Protein AF-M3HDC9-F1 (afdb_monomer)

Organism: NCBI:txid1001598

Secondary structure (DSSP, 8-state):
-------S---TT-----------SS-EEEEEEEEEE---SS-SEEEEEEEEEEPPPP---EEEEETTEEEPTT---------TTS--EEEEEEEEE-SSS-EE---SSSS---STTGGGEEEEEPPPSEE-TT-EEEEEEEE-TT---TT----

Structure (mmCIF, N/CA/C/O backbone):
data_AF-M3HDC9-F1
#
_entry.id   AF-M3HDC9-F1
#
loop_
_atom_site.group_PDB
_atom_site.id
_atom_site.type_symbol
_atom_site.label_atom_id
_atom_site.label_alt_id
_atom_site.label_comp_id
_atom_site.label_asym_id
_atom_site.label_entity_id
_atom_site.label_seq_id
_atom_site.pdbx_PDB_ins_code
_atom_site.Cartn_x
_atom_site.Cartn_y
_atom_site.Cartn_z
_atom_site.occupancy
_atom_site.B_iso_or_equiv
_atom_site.auth_seq_id
_atom_site.auth_comp_id
_atom_site.auth_asym_id
_atom_site.auth_atom_id
_atom_site.pdbx_PDB_model_num
ATOM 1 N N . MET A 1 1 ? 16.608 -14.693 -20.316 1.00 41.22 1 MET A N 1
ATOM 2 C CA . MET A 1 1 ? 17.495 -14.137 -21.362 1.00 41.22 1 MET A CA 1
ATOM 3 C C . MET A 1 1 ? 16.719 -14.127 -22.667 1.00 41.22 1 MET A C 1
ATOM 5 O O . MET A 1 1 ? 16.378 -15.197 -23.147 1.00 41.22 1 MET A O 1
ATOM 9 N N . ASN A 1 2 ? 16.377 -12.951 -23.197 1.00 41.78 2 ASN A N 1
ATOM 10 C CA . ASN A 1 2 ? 15.675 -12.835 -24.479 1.00 41.78 2 ASN A CA 1
ATOM 11 C C . ASN A 1 2 ? 16.690 -13.011 -25.614 1.00 41.78 2 ASN A C 1
ATOM 13 O O . ASN A 1 2 ? 17.348 -12.051 -26.005 1.00 41.78 2 ASN A O 1
ATOM 17 N N . THR A 1 3 ? 16.867 -14.229 -26.126 1.00 45.12 3 THR A N 1
ATOM 18 C CA . THR A 1 3 ? 17.704 -14.457 -27.311 1.00 45.12 3 THR A CA 1
ATOM 19 C C . THR A 1 3 ? 16.869 -14.234 -28.567 1.00 45.12 3 THR A C 1
ATOM 21 O O . THR A 1 3 ? 16.280 -15.164 -29.112 1.00 45.12 3 THR A O 1
ATOM 24 N N . SER A 1 4 ? 16.818 -12.978 -29.014 1.00 53.81 4 SER A N 1
ATOM 25 C CA . SER A 1 4 ? 16.458 -12.647 -30.395 1.00 53.81 4 SER A CA 1
ATOM 26 C C . SER A 1 4 ? 17.370 -13.431 -31.347 1.00 53.81 4 SER A C 1
ATOM 28 O O . SER A 1 4 ? 18.587 -13.491 -31.149 1.00 53.81 4 SER A O 1
ATOM 30 N N . THR A 1 5 ? 16.791 -14.084 -32.353 1.00 52.41 5 THR A N 1
ATOM 31 C CA . THR A 1 5 ? 17.531 -14.806 -33.392 1.00 52.41 5 THR A CA 1
ATOM 32 C C . THR A 1 5 ? 18.378 -13.824 -34.197 1.00 52.41 5 THR A C 1
ATOM 34 O O . THR A 1 5 ? 17.878 -13.137 -35.084 1.00 52.41 5 THR A O 1
ATOM 37 N N . PHE A 1 6 ? 19.671 -13.755 -33.890 1.00 64.38 6 PHE A N 1
ATOM 38 C CA . PHE A 1 6 ? 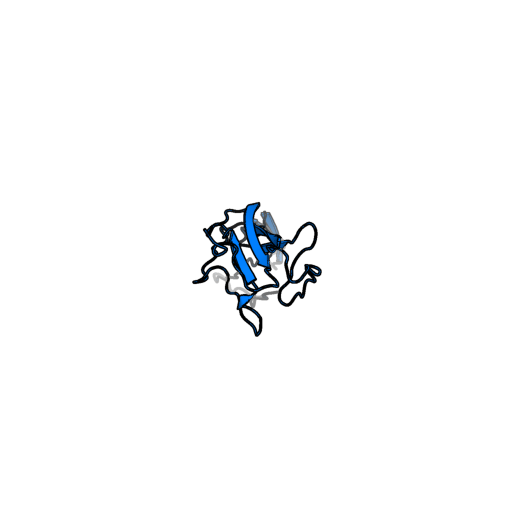20.613 -12.929 -34.634 1.00 64.38 6 PHE A CA 1
ATOM 39 C C . PHE A 1 6 ? 20.940 -13.587 -35.981 1.00 64.38 6 PHE A C 1
ATOM 41 O O . PHE A 1 6 ? 21.351 -14.752 -36.032 1.00 64.38 6 PHE A O 1
ATOM 48 N N . VAL A 1 7 ? 20.785 -12.854 -37.086 1.00 66.56 7 VAL A N 1
ATOM 49 C CA . VAL A 1 7 ? 21.196 -13.339 -38.409 1.00 66.56 7 VAL A CA 1
ATOM 50 C C . VAL A 1 7 ? 22.725 -13.370 -38.457 1.00 66.56 7 VAL A C 1
ATOM 52 O O . VAL A 1 7 ? 23.384 -12.337 -38.423 1.00 66.56 7 VAL A O 1
ATOM 55 N N . LYS A 1 8 ? 23.313 -14.568 -38.546 1.00 73.69 8 LYS A N 1
ATOM 56 C CA . LYS A 1 8 ? 24.777 -14.764 -38.515 1.00 73.69 8 LYS A CA 1
ATOM 57 C C . LYS A 1 8 ? 25.500 -14.370 -39.813 1.00 73.69 8 LYS A C 1
ATOM 59 O O . LYS A 1 8 ? 26.726 -14.352 -39.836 1.00 73.69 8 LYS A O 1
ATOM 64 N N . LYS A 1 9 ? 24.770 -14.098 -40.903 1.00 85.88 9 LYS A N 1
ATOM 65 C CA . LYS A 1 9 ? 25.339 -13.742 -42.212 1.00 85.88 9 LYS A CA 1
ATOM 66 C C . LYS A 1 9 ? 24.518 -12.652 -42.890 1.00 85.88 9 LYS A C 1
ATOM 68 O O . LYS A 1 9 ? 23.353 -12.861 -43.210 1.00 85.88 9 LYS A O 1
ATOM 73 N N . ILE A 1 10 ? 25.162 -11.527 -43.167 1.00 87.56 10 ILE A N 1
ATOM 74 C CA . ILE A 1 10 ? 24.573 -10.391 -43.874 1.00 87.56 10 ILE A CA 1
ATOM 75 C C . ILE A 1 10 ? 25.155 -10.383 -45.294 1.00 87.56 10 ILE A C 1
ATOM 77 O O . ILE A 1 10 ? 26.368 -10.499 -45.471 1.00 87.56 10 ILE A O 1
ATOM 81 N N . LYS A 1 11 ? 24.294 -10.349 -46.320 1.00 92.25 11 LYS A N 1
ATOM 82 C CA . LYS A 1 11 ? 24.728 -10.285 -47.729 1.00 92.25 11 LYS A CA 1
ATOM 83 C C . LYS A 1 11 ? 25.323 -8.901 -48.043 1.00 92.25 11 LYS A C 1
ATOM 85 O O . LYS A 1 11 ? 24.987 -7.946 -47.345 1.00 92.25 11 LYS A O 1
ATOM 90 N N . PRO A 1 12 ? 26.152 -8.765 -49.098 1.00 93.00 12 PRO A N 1
ATOM 91 C CA . PRO A 1 12 ? 26.595 -7.453 -49.561 1.00 93.00 12 PRO A CA 1
ATOM 92 C C . PRO A 1 12 ? 25.410 -6.498 -49.738 1.00 93.00 12 PRO A C 1
ATOM 94 O O . PRO A 1 12 ? 24.388 -6.885 -50.307 1.00 93.00 12 PRO A O 1
ATOM 97 N N . SER A 1 13 ? 25.549 -5.281 -49.209 1.00 91.69 13 SER A N 1
ATOM 98 C CA . SER A 1 13 ? 24.530 -4.220 -49.242 1.00 91.69 13 SER A CA 1
ATOM 99 C C . SER A 1 13 ? 23.198 -4.536 -48.538 1.00 91.69 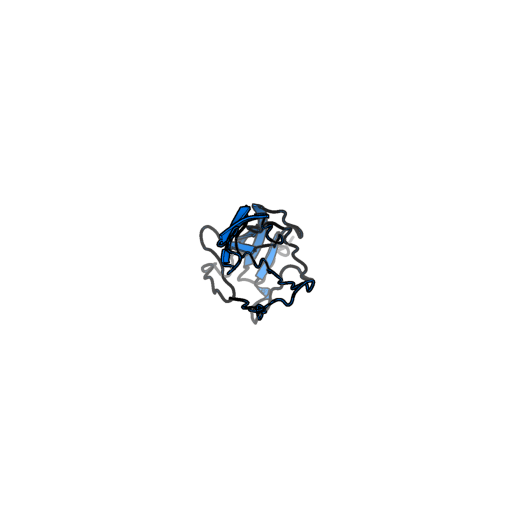13 SER A C 1
ATOM 101 O O . SER A 1 13 ? 22.225 -3.814 -48.738 1.00 91.69 13 SER A O 1
ATOM 103 N N . ALA A 1 14 ? 23.128 -5.594 -47.721 1.00 93.25 14 ALA A N 1
ATOM 104 C CA . ALA A 1 14 ? 21.960 -5.909 -46.900 1.00 93.25 14 ALA A CA 1
ATOM 105 C C . ALA A 1 14 ? 22.122 -5.409 -45.456 1.00 93.25 14 ALA A C 1
ATOM 107 O O . ALA A 1 14 ? 23.235 -5.217 -44.968 1.00 93.25 14 ALA A O 1
ATOM 108 N N . ASN A 1 15 ? 20.995 -5.279 -44.752 1.00 88.50 15 ASN A N 1
ATOM 109 C CA . ASN A 1 15 ? 20.940 -4.792 -43.375 1.00 88.50 15 ASN A CA 1
ATOM 110 C C . ASN A 1 15 ? 20.383 -5.888 -42.453 1.00 88.50 15 ASN A C 1
ATOM 112 O O . ASN A 1 15 ? 19.597 -6.730 -42.887 1.00 88.50 15 ASN A O 1
ATOM 116 N N . SER A 1 16 ? 20.755 -5.854 -41.172 1.00 88.19 16 SER A N 1
ATOM 117 C CA . SER A 1 16 ? 20.147 -6.677 -40.120 1.00 88.19 16 SER A CA 1
ATOM 118 C C . SER A 1 16 ? 19.844 -5.809 -38.906 1.00 88.19 16 SER A C 1
ATOM 120 O O . SER A 1 16 ? 20.589 -4.878 -38.603 1.00 88.19 16 SER A O 1
ATOM 122 N N . SER A 1 17 ? 18.774 -6.139 -38.190 1.00 85.44 17 SER A N 1
ATOM 123 C CA . SER A 1 17 ? 18.357 -5.444 -36.971 1.00 85.44 17 SER A CA 1
ATOM 124 C C . SER A 1 17 ? 18.243 -6.429 -35.813 1.00 85.44 17 SER A C 1
ATOM 126 O O . SER A 1 17 ? 17.978 -7.612 -36.012 1.00 85.44 17 SER A O 1
ATOM 128 N N . PHE A 1 18 ? 18.441 -5.934 -34.596 1.00 82.50 18 PHE A N 1
ATOM 129 C CA . PHE A 1 18 ? 18.196 -6.659 -33.354 1.00 82.50 18 PHE A CA 1
ATOM 130 C C . PHE A 1 18 ? 17.557 -5.701 -32.348 1.00 82.50 18 PHE A C 1
ATOM 132 O O . PHE A 1 18 ? 17.694 -4.484 -32.467 1.00 82.50 18 PHE A O 1
ATOM 139 N N . SER A 1 19 ? 16.860 -6.250 -31.360 1.00 83.12 19 SER A N 1
ATOM 140 C CA . SER A 1 19 ? 16.251 -5.486 -30.275 1.00 83.12 19 SER A CA 1
ATOM 141 C C . SER A 1 19 ? 16.819 -5.934 -28.936 1.00 83.12 19 SER A C 1
ATOM 143 O O . SER A 1 19 ? 17.161 -7.101 -28.737 1.00 83.12 19 SER A O 1
ATOM 145 N N . ILE A 1 20 ? 16.923 -4.983 -28.013 1.00 80.81 20 ILE A N 1
ATOM 146 C CA . ILE A 1 20 ? 17.305 -5.222 -26.625 1.00 80.81 20 ILE A CA 1
ATOM 147 C C . ILE A 1 20 ? 16.175 -4.671 -25.770 1.00 80.81 20 ILE A C 1
ATOM 149 O O . ILE A 1 20 ? 15.812 -3.505 -25.895 1.00 80.81 20 ILE A O 1
ATOM 153 N N . ALA A 1 21 ? 15.614 -5.521 -24.916 1.00 80.19 21 ALA A N 1
ATOM 154 C CA . ALA A 1 21 ? 14.615 -5.113 -23.943 1.00 80.19 21 ALA A CA 1
ATOM 155 C C . ALA A 1 21 ? 15.292 -4.875 -22.591 1.00 80.19 21 ALA A C 1
ATOM 157 O O . ALA A 1 21 ? 16.002 -5.749 -22.088 1.00 80.19 21 ALA A O 1
ATOM 158 N N . LEU A 1 22 ? 15.041 -3.712 -21.992 1.00 76.12 22 LEU A N 1
ATOM 159 C CA . LEU A 1 22 ? 15.336 -3.472 -20.586 1.00 76.12 22 LEU A CA 1
ATOM 160 C C . LEU A 1 22 ? 14.116 -3.887 -19.756 1.00 76.12 22 LEU A C 1
ATOM 162 O O . LEU A 1 22 ? 13.034 -3.341 -19.934 1.00 76.12 22 LEU A O 1
ATOM 166 N N . ALA A 1 23 ? 14.308 -4.829 -18.833 1.00 80.56 23 ALA A N 1
ATOM 167 C CA . ALA A 1 23 ? 13.319 -5.212 -17.822 1.00 80.56 23 ALA A CA 1
ATOM 168 C C . ALA A 1 23 ? 13.945 -5.082 -16.420 1.00 80.56 23 ALA A C 1
ATOM 170 O O . ALA A 1 23 ? 14.236 -6.089 -15.771 1.00 80.56 23 ALA A O 1
ATOM 171 N N . PRO A 1 24 ? 14.284 -3.856 -15.985 1.00 78.94 24 PRO A N 1
ATOM 172 C CA . PRO A 1 24 ? 14.971 -3.655 -14.721 1.00 78.94 24 PRO A CA 1
ATOM 173 C C . PRO A 1 24 ? 14.027 -3.905 -13.537 1.00 78.94 24 PRO A C 1
ATOM 175 O O . PRO A 1 24 ? 12.906 -3.413 -13.515 1.00 78.94 24 PRO A O 1
ATOM 178 N N . THR A 1 25 ? 14.507 -4.627 -12.524 1.00 82.25 25 THR A N 1
ATOM 179 C CA . THR A 1 25 ? 13.795 -4.859 -11.248 1.00 82.25 25 THR A CA 1
ATOM 180 C C . THR A 1 25 ? 14.267 -3.940 -10.122 1.00 82.25 25 THR A C 1
ATOM 182 O O . THR A 1 25 ? 13.732 -3.967 -9.020 1.00 82.25 25 THR A O 1
ATOM 185 N N . THR A 1 26 ? 15.292 -3.128 -10.381 1.00 84.75 26 THR A N 1
ATOM 186 C CA . THR A 1 26 ? 15.892 -2.202 -9.418 1.00 84.75 26 THR A CA 1
ATOM 187 C C . THR A 1 26 ? 16.072 -0.835 -10.058 1.00 84.75 26 THR A C 1
ATOM 189 O O . THR A 1 26 ? 16.392 -0.740 -11.246 1.00 84.75 26 THR A O 1
ATOM 192 N N . TYR A 1 27 ? 15.919 0.220 -9.258 1.00 87.56 27 TYR A N 1
ATOM 193 C CA . TYR A 1 27 ? 16.185 1.597 -9.671 1.00 87.56 27 TYR A CA 1
ATOM 194 C C . TYR A 1 27 ? 17.647 1.793 -10.125 1.00 87.56 27 TYR A C 1
ATOM 196 O O . TYR A 1 27 ? 18.542 1.012 -9.776 1.00 87.56 27 TYR A O 1
ATOM 204 N N . GLY A 1 28 ? 17.894 2.847 -10.902 1.00 88.38 28 GLY A N 1
ATOM 205 C CA . GLY A 1 28 ? 19.231 3.385 -11.159 1.00 88.38 28 GLY A CA 1
ATOM 206 C C . GLY A 1 28 ? 19.773 3.120 -12.561 1.00 88.38 28 GLY A C 1
ATOM 207 O O . GLY A 1 28 ? 19.118 2.498 -13.399 1.00 88.38 28 GLY A O 1
ATOM 208 N N . ASN A 1 29 ? 20.987 3.615 -12.819 1.00 91.56 29 ASN A N 1
ATOM 209 C CA . ASN A 1 29 ? 21.652 3.454 -14.112 1.00 91.56 29 ASN A CA 1
ATOM 210 C C . ASN A 1 29 ? 21.985 1.973 -14.363 1.00 91.56 29 ASN A C 1
ATOM 212 O O . ASN A 1 29 ? 22.555 1.294 -13.506 1.00 91.56 29 ASN A O 1
ATOM 216 N N . LYS A 1 30 ? 21.607 1.473 -15.537 1.00 90.94 30 LYS A N 1
ATOM 217 C CA . LYS A 1 30 ? 21.918 0.138 -16.040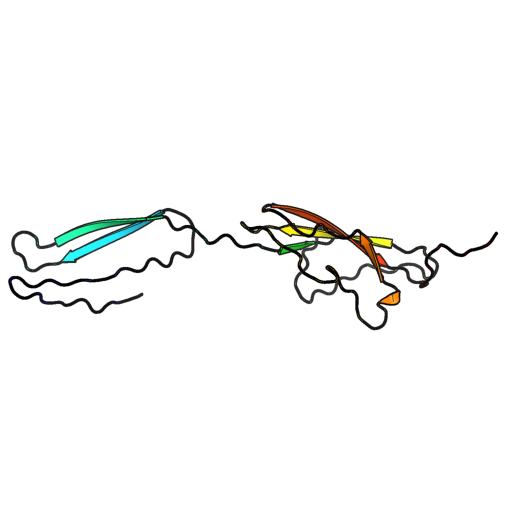 1.00 90.94 30 LYS A CA 1
ATOM 218 C C . LYS A 1 30 ? 22.815 0.311 -17.255 1.00 90.94 30 LYS A C 1
ATOM 220 O O . LYS A 1 30 ? 22.402 0.905 -18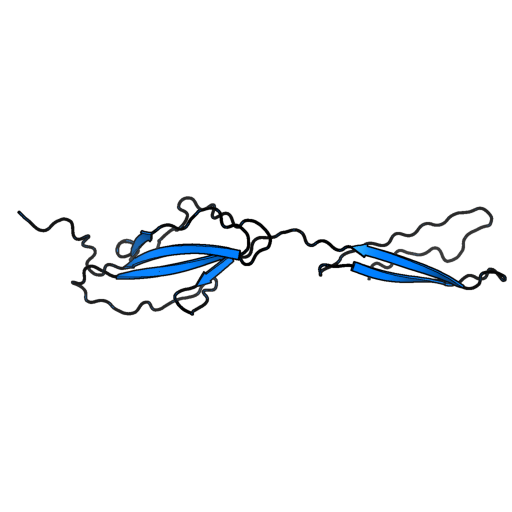.248 1.00 90.94 30 LYS A O 1
ATOM 225 N N . ALA A 1 31 ? 24.027 -0.224 -17.168 1.00 90.38 31 ALA A N 1
ATOM 226 C CA . ALA A 1 31 ? 24.994 -0.207 -18.253 1.00 90.38 31 ALA A CA 1
ATOM 227 C C . ALA A 1 31 ? 25.341 -1.635 -18.677 1.00 90.38 31 ALA A C 1
ATOM 229 O O . ALA A 1 31 ? 25.446 -2.536 -17.845 1.00 90.38 31 ALA A O 1
ATOM 230 N N . VAL A 1 32 ? 25.532 -1.836 -19.976 1.00 89.62 32 VAL A N 1
ATOM 231 C CA . VAL A 1 32 ? 26.001 -3.098 -20.551 1.00 89.62 32 VAL A CA 1
ATOM 232 C C . VAL A 1 32 ? 26.990 -2.809 -21.671 1.00 89.62 32 VAL A C 1
ATOM 234 O O . VAL A 1 32 ? 26.883 -1.794 -22.360 1.00 89.62 32 VAL A O 1
ATOM 237 N N . PHE A 1 33 ? 27.945 -3.712 -21.864 1.00 91.00 33 PHE A N 1
ATOM 238 C CA . PHE A 1 33 ? 28.820 -3.710 -23.029 1.00 91.00 33 PHE A CA 1
ATOM 239 C C . PHE A 1 33 ? 28.294 -4.695 -24.063 1.00 91.00 33 PHE A C 1
ATOM 241 O O . PHE A 1 33 ? 28.011 -5.852 -23.748 1.00 91.00 33 PHE A O 1
ATOM 248 N N . LEU A 1 34 ? 28.180 -4.236 -25.301 1.00 89.75 34 LEU A N 1
ATOM 249 C CA . LEU A 1 34 ? 27.883 -5.085 -26.441 1.00 89.75 34 LEU A CA 1
ATOM 250 C C . LEU A 1 34 ? 29.162 -5.368 -27.206 1.00 89.75 34 LEU A C 1
ATOM 252 O O . LEU A 1 34 ? 29.956 -4.464 -27.452 1.00 89.75 34 LEU A O 1
ATOM 256 N N . PHE A 1 35 ? 29.317 -6.624 -27.612 1.00 90.38 35 PHE A N 1
ATOM 257 C CA . PHE A 1 35 ? 30.417 -7.092 -28.440 1.00 90.38 35 PHE A CA 1
ATOM 258 C C . PHE A 1 35 ? 29.842 -7.792 -29.666 1.00 90.38 35 PHE A C 1
ATOM 260 O O . PHE A 1 35 ? 29.025 -8.704 -29.548 1.00 90.38 35 PHE A O 1
ATOM 267 N N . ILE A 1 36 ? 30.279 -7.362 -30.843 1.00 88.12 36 ILE A N 1
ATOM 268 C CA . ILE A 1 36 ? 29.931 -7.959 -32.126 1.00 88.12 36 ILE A CA 1
ATOM 269 C C . ILE A 1 36 ? 31.236 -8.391 -32.785 1.00 88.12 36 ILE A C 1
ATOM 271 O O . ILE A 1 36 ? 32.025 -7.559 -33.237 1.00 88.12 36 ILE A O 1
ATOM 275 N N . SER A 1 37 ? 31.469 -9.698 -32.831 1.00 91.00 37 SER A N 1
ATOM 276 C CA . SER A 1 37 ? 32.568 -10.266 -33.608 1.00 91.00 37 SER A CA 1
ATOM 277 C C . SER A 1 37 ? 32.174 -10.366 -35.079 1.00 91.00 37 SER A C 1
ATOM 279 O O . SER A 1 37 ? 31.059 -10.768 -35.415 1.00 91.00 37 SER A O 1
ATOM 281 N N . SER A 1 38 ? 33.102 -10.007 -35.957 1.00 89.62 38 SER A N 1
ATOM 282 C CA . SER A 1 38 ? 32.926 -9.948 -37.404 1.00 89.62 38 SER A CA 1
ATOM 283 C C . SER A 1 38 ? 34.105 -10.612 -38.109 1.00 89.62 38 SER A C 1
ATOM 285 O O . SER A 1 38 ? 35.228 -10.634 -37.605 1.00 89.62 38 SER A O 1
ATOM 287 N N . ASN A 1 39 ? 33.855 -11.144 -39.304 1.00 91.44 39 ASN A N 1
ATOM 288 C CA . ASN A 1 39 ? 34.904 -11.615 -40.205 1.00 91.44 39 ASN A CA 1
ATOM 289 C C . ASN A 1 39 ? 35.467 -10.497 -41.106 1.00 91.44 39 ASN A C 1
ATOM 291 O O . ASN A 1 39 ? 36.310 -10.785 -41.956 1.00 91.44 39 ASN A O 1
ATOM 295 N N . ASP A 1 40 ? 35.036 -9.243 -40.924 1.00 93.06 40 ASP A N 1
ATOM 296 C CA . ASP A 1 40 ? 35.703 -8.074 -41.505 1.00 93.06 40 ASP A CA 1
ATOM 297 C C . ASP A 1 40 ? 37.161 -8.034 -41.018 1.00 93.06 40 ASP A C 1
ATOM 299 O O . ASP A 1 40 ? 37.437 -7.898 -39.824 1.00 93.06 40 ASP A O 1
ATOM 303 N N . GLN A 1 41 ? 38.107 -8.159 -41.953 1.00 92.12 41 GLN A N 1
ATOM 304 C CA . GLN A 1 41 ? 39.538 -8.211 -41.656 1.00 92.12 41 GLN A CA 1
ATOM 305 C C . GLN A 1 41 ? 40.047 -6.952 -40.946 1.00 92.12 41 GLN A C 1
ATOM 307 O O . GLN A 1 41 ? 41.007 -7.055 -40.178 1.00 92.12 41 GLN A O 1
ATOM 312 N N . LYS A 1 42 ? 39.406 -5.798 -41.171 1.00 91.69 42 LYS A N 1
ATOM 313 C CA . LYS A 1 42 ? 39.780 -4.519 -40.563 1.00 91.69 42 LYS A CA 1
ATOM 314 C C . LYS A 1 42 ? 39.098 -4.303 -39.211 1.00 91.69 42 LYS A C 1
ATOM 316 O O . LYS A 1 42 ? 39.747 -3.829 -38.284 1.00 91.69 42 LYS A O 1
ATOM 321 N N . ASN A 1 43 ? 37.828 -4.689 -39.075 1.00 86.81 43 ASN A N 1
ATOM 322 C CA . ASN A 1 43 ? 37.028 -4.481 -37.860 1.00 86.81 43 ASN A CA 1
ATOM 323 C C . ASN A 1 43 ? 36.497 -5.807 -37.300 1.00 86.81 43 ASN A C 1
ATOM 325 O O . ASN A 1 43 ? 35.294 -6.067 -37.289 1.00 86.81 43 ASN A O 1
ATOM 329 N N . LYS A 1 44 ? 37.4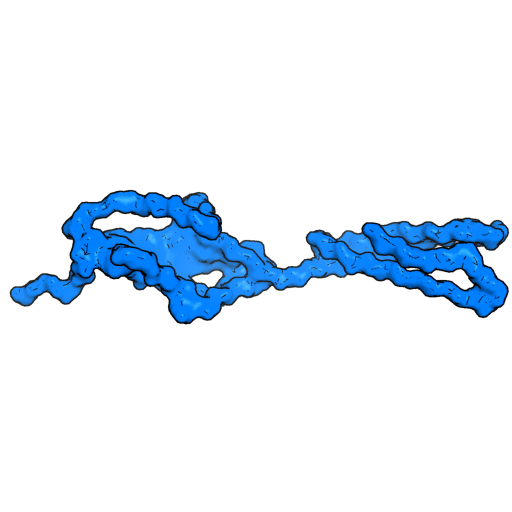06 -6.656 -36.812 1.00 89.69 44 LYS A N 1
ATOM 330 C CA . LYS A 1 44 ? 37.064 -8.004 -36.324 1.00 89.69 44 LYS A CA 1
ATOM 331 C C . LYS A 1 44 ? 36.194 -8.010 -35.068 1.00 89.69 44 LYS A C 1
ATOM 333 O O . LYS A 1 44 ? 35.464 -8.968 -34.844 1.00 89.69 44 LYS A O 1
ATOM 338 N N . ASN A 1 45 ? 36.279 -6.966 -34.244 1.00 89.06 45 ASN A N 1
ATOM 339 C CA . ASN A 1 45 ? 35.499 -6.828 -33.018 1.00 89.06 45 ASN A CA 1
ATOM 340 C C . ASN A 1 45 ? 34.980 -5.396 -32.909 1.00 89.06 45 ASN A C 1
ATOM 342 O O . ASN A 1 45 ? 35.765 -4.460 -32.770 1.00 89.06 45 ASN A O 1
ATOM 346 N N . PHE A 1 46 ? 33.664 -5.236 -32.936 1.00 89.25 46 PHE A N 1
ATOM 347 C CA . PHE A 1 46 ? 33.003 -3.973 -32.647 1.00 89.25 46 PHE A CA 1
ATOM 348 C C . PHE A 1 46 ? 32.436 -4.025 -31.232 1.00 89.25 46 PHE A C 1
ATOM 350 O O . PHE A 1 46 ? 31.756 -4.988 -30.877 1.00 89.25 46 PHE A O 1
ATOM 357 N N . ASN A 1 47 ? 32.724 -3.016 -30.415 1.00 91.00 47 ASN A N 1
ATOM 358 C CA . ASN A 1 47 ? 32.167 -2.922 -29.074 1.00 91.00 47 ASN A CA 1
ATOM 359 C C . ASN A 1 47 ? 31.708 -1.503 -28.763 1.00 91.00 47 ASN A C 1
ATOM 361 O O . ASN A 1 47 ? 32.271 -0.534 -29.267 1.00 91.00 47 ASN A O 1
ATOM 365 N N . PHE A 1 48 ? 30.667 -1.409 -27.949 1.00 92.25 48 PHE A N 1
ATOM 366 C CA . PHE A 1 48 ? 30.128 -0.148 -27.463 1.00 92.25 48 PHE A CA 1
ATOM 367 C C . PHE A 1 48 ? 29.332 -0.387 -26.182 1.00 92.25 48 PHE A C 1
ATOM 369 O O . PHE A 1 48 ? 28.882 -1.505 -25.911 1.00 92.25 48 PHE A O 1
ATOM 376 N N . SER A 1 49 ? 29.162 0.663 -25.382 1.00 93.19 49 SER A N 1
ATOM 377 C CA . SER A 1 49 ? 28.318 0.624 -24.194 1.00 93.19 49 SER A CA 1
ATOM 378 C C . SER A 1 49 ? 26.903 1.097 -24.514 1.00 93.19 49 SER A C 1
ATOM 380 O O . SER A 1 49 ? 26.687 2.027 -25.292 1.00 93.19 49 SER A O 1
ATOM 382 N N . LEU A 1 50 ? 25.927 0.455 -23.883 1.00 91.62 50 LEU A N 1
ATOM 383 C CA . LEU A 1 50 ? 24.561 0.945 -23.787 1.00 91.62 50 LEU A CA 1
ATOM 384 C C . LEU A 1 50 ? 24.272 1.286 -22.337 1.00 91.62 50 LEU A C 1
ATOM 386 O O . LEU A 1 50 ? 24.638 0.531 -21.436 1.00 91.62 50 LEU A O 1
ATOM 390 N N . GLN A 1 51 ? 23.604 2.414 -22.127 1.00 90.81 51 GLN A N 1
ATOM 391 C CA . GLN A 1 51 ? 23.207 2.886 -20.809 1.00 90.81 51 GLN A CA 1
ATOM 392 C C . GLN A 1 51 ? 21.729 3.266 -20.832 1.00 90.81 51 GLN A C 1
ATOM 394 O O . GLN A 1 51 ? 21.243 3.816 -21.819 1.00 90.81 51 GLN A O 1
ATOM 399 N N . GLY A 1 52 ? 21.025 2.986 -19.742 1.00 89.00 52 GLY A N 1
ATOM 400 C CA . GLY A 1 52 ? 19.645 3.405 -19.539 1.00 89.00 52 GLY A CA 1
ATOM 401 C C . GLY A 1 52 ? 19.340 3.544 -18.055 1.00 89.00 52 GLY A C 1
ATOM 402 O O . GLY A 1 52 ? 19.849 2.783 -17.236 1.00 89.00 52 GLY A O 1
ATOM 403 N N . THR A 1 53 ? 18.499 4.506 -17.692 1.00 89.38 53 THR A N 1
ATOM 404 C CA . THR A 1 53 ? 18.085 4.695 -16.298 1.00 89.38 53 THR A CA 1
ATOM 405 C C . THR A 1 53 ? 16.797 3.932 -16.038 1.00 89.38 53 THR A C 1
ATOM 407 O O . THR A 1 53 ? 15.761 4.230 -16.628 1.00 89.38 53 THR A O 1
ATOM 410 N N . ALA A 1 54 ? 16.852 2.963 -15.128 1.00 89.31 54 ALA A N 1
ATOM 411 C CA . ALA A 1 54 ? 15.669 2.282 -14.636 1.00 89.31 54 ALA A CA 1
ATOM 412 C C . ALA A 1 54 ? 14.933 3.169 -13.627 1.00 89.31 54 ALA A C 1
ATOM 414 O O . ALA A 1 54 ? 15.478 3.499 -12.571 1.00 89.31 54 ALA A O 1
ATOM 415 N N . GLN A 1 55 ? 13.692 3.521 -13.950 1.00 84.88 55 GLN A N 1
ATOM 416 C CA . GLN A 1 55 ? 12.733 4.093 -13.011 1.00 84.88 55 GLN A CA 1
ATOM 417 C C . GLN A 1 55 ? 11.795 2.971 -12.566 1.00 84.88 55 GLN A C 1
ATOM 419 O O . GLN A 1 55 ? 11.337 2.187 -13.397 1.00 84.88 55 GLN A O 1
ATOM 424 N N . LEU A 1 56 ? 11.533 2.871 -11.266 1.00 81.81 56 LEU A N 1
ATOM 425 C CA . LEU A 1 56 ? 10.477 1.992 -10.772 1.00 81.81 56 LEU A CA 1
ATOM 426 C C . LEU A 1 56 ? 9.155 2.746 -10.868 1.00 81.81 56 LEU A C 1
ATOM 428 O O . LEU A 1 56 ? 9.103 3.936 -10.562 1.00 81.81 56 LEU A O 1
ATOM 432 N N . THR A 1 57 ? 8.094 2.061 -11.280 1.00 87.88 57 THR A N 1
ATOM 433 C CA . THR A 1 57 ? 6.742 2.609 -11.179 1.00 87.88 57 THR A CA 1
ATOM 434 C C . THR A 1 57 ? 6.423 2.828 -9.698 1.00 87.88 57 THR A C 1
ATOM 436 O O . THR A 1 57 ? 6.519 1.862 -8.934 1.00 87.88 57 THR A O 1
ATOM 439 N N . PRO A 1 58 ? 6.077 4.057 -9.268 1.00 91.06 58 PRO A N 1
ATOM 440 C CA . PRO A 1 58 ? 5.688 4.304 -7.889 1.00 91.06 58 PRO A CA 1
ATOM 441 C C . PRO A 1 58 ? 4.509 3.418 -7.478 1.00 91.06 58 PRO A C 1
ATOM 443 O O . PRO A 1 58 ? 3.553 3.271 -8.239 1.00 91.06 58 PRO A O 1
ATOM 446 N N . ALA A 1 59 ? 4.578 2.829 -6.286 1.00 94.94 59 ALA A N 1
ATOM 447 C CA . ALA A 1 59 ? 3.541 1.938 -5.770 1.00 94.94 59 ALA A CA 1
ATOM 448 C C . ALA A 1 59 ? 3.331 2.162 -4.263 1.00 94.94 59 ALA A C 1
ATOM 450 O O . ALA A 1 59 ? 4.315 2.388 -3.550 1.00 94.94 59 ALA A O 1
ATOM 451 N N . PRO A 1 60 ? 2.083 2.111 -3.760 1.00 97.44 60 PRO A N 1
ATOM 452 C CA . PRO A 1 60 ? 1.812 2.202 -2.329 1.00 97.44 60 PRO A CA 1
ATOM 453 C C . PRO A 1 60 ? 2.244 0.920 -1.605 1.00 97.44 60 PRO A C 1
ATOM 455 O O . PRO A 1 60 ? 2.263 -0.162 -2.193 1.00 97.44 60 PRO A O 1
ATOM 458 N N . SER A 1 61 ? 2.555 1.028 -0.313 1.00 96.69 61 SER A N 1
ATOM 459 C CA . SER A 1 61 ? 2.880 -0.125 0.536 1.00 96.69 61 SER A CA 1
ATOM 460 C C . SER A 1 61 ? 2.329 0.100 1.937 1.00 96.69 61 SER A C 1
ATOM 462 O O . SER A 1 61 ? 2.770 1.004 2.643 1.00 96.69 61 SER A O 1
ATOM 464 N N . ILE A 1 62 ? 1.337 -0.701 2.326 1.00 97.88 62 ILE A N 1
ATOM 465 C CA . ILE A 1 62 ? 0.655 -0.573 3.614 1.00 97.88 62 ILE A CA 1
ATOM 466 C C . ILE A 1 62 ? 1.357 -1.400 4.691 1.00 97.88 62 ILE A C 1
ATOM 468 O O . ILE A 1 62 ? 1.629 -2.585 4.508 1.00 97.88 62 ILE A O 1
ATOM 472 N N . MET A 1 63 ? 1.588 -0.784 5.846 1.00 98.19 63 MET A N 1
ATOM 473 C CA . MET A 1 63 ? 1.951 -1.470 7.081 1.00 98.19 63 MET A CA 1
ATOM 474 C C . MET A 1 63 ? 0.990 -1.037 8.180 1.00 98.19 63 MET A C 1
ATOM 476 O O . MET A 1 63 ? 0.690 0.150 8.304 1.00 98.19 63 MET A O 1
ATOM 480 N N . ILE A 1 64 ? 0.516 -1.996 8.975 1.00 97.88 64 ILE A N 1
ATOM 481 C CA . ILE A 1 64 ? -0.347 -1.729 10.127 1.00 97.88 64 ILE A CA 1
ATOM 482 C C . ILE A 1 64 ? 0.356 -2.234 11.381 1.00 97.88 64 ILE A C 1
ATOM 484 O O . ILE A 1 64 ? 0.888 -3.344 11.376 1.00 97.88 64 ILE A O 1
ATOM 488 N N . THR A 1 65 ? 0.360 -1.440 12.449 1.00 97.62 65 THR A N 1
ATOM 489 C CA . THR A 1 65 ? 0.912 -1.847 13.746 1.00 97.62 65 THR A CA 1
ATOM 490 C C . THR A 1 65 ? -0.055 -1.604 14.892 1.00 97.62 65 THR A C 1
ATOM 492 O O . THR A 1 65 ? -0.911 -0.719 14.833 1.00 97.62 65 THR A O 1
ATOM 495 N N . MET A 1 66 ? 0.119 -2.379 15.961 1.00 96.25 66 MET A N 1
ATOM 496 C CA . MET A 1 66 ? -0.467 -2.128 17.274 1.00 96.25 66 MET A CA 1
ATOM 497 C C . MET A 1 66 ? 0.674 -2.072 18.292 1.00 96.25 66 MET A C 1
ATOM 499 O O . MET A 1 66 ? 1.295 -3.082 18.608 1.00 96.25 66 MET A O 1
ATOM 503 N N . GLY A 1 67 ? 1.013 -0.874 18.773 1.00 92.56 67 GLY A N 1
ATOM 504 C CA . GLY A 1 67 ? 2.250 -0.690 19.537 1.00 92.56 67 GLY A CA 1
ATOM 505 C C . GLY A 1 67 ? 3.484 -0.999 18.679 1.00 92.56 67 GLY A C 1
ATOM 506 O O . GLY A 1 67 ? 3.696 -0.345 17.660 1.00 92.56 67 GLY A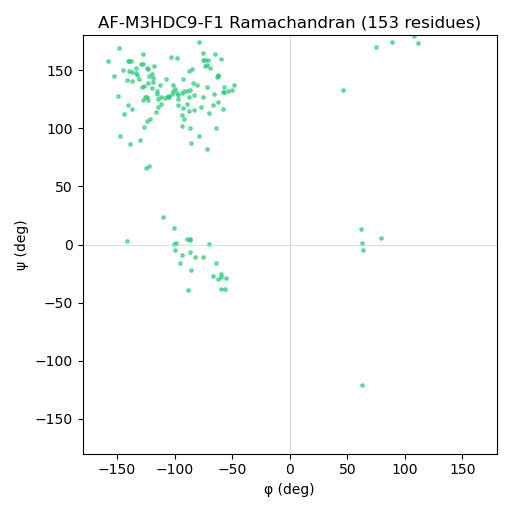 O 1
ATOM 507 N N . GLN A 1 68 ? 4.298 -1.970 19.103 1.00 91.38 68 GLN A N 1
ATOM 508 C CA . GLN A 1 68 ? 5.492 -2.424 18.369 1.00 91.38 68 GLN A CA 1
ATOM 509 C C . GLN A 1 68 ? 5.211 -3.623 17.446 1.00 91.38 68 GLN A C 1
ATOM 511 O O . GLN A 1 68 ? 6.067 -3.981 16.638 1.00 91.38 68 GLN A O 1
ATOM 516 N N . ASP A 1 69 ? 4.026 -4.231 17.541 1.00 93.94 69 ASP A N 1
ATOM 517 C CA . ASP A 1 69 ? 3.693 -5.435 16.787 1.00 93.94 69 ASP A CA 1
ATOM 518 C C . ASP A 1 69 ? 3.227 -5.080 15.372 1.00 93.94 69 ASP A C 1
ATOM 520 O O . ASP A 1 69 ? 2.333 -4.248 15.187 1.00 93.94 69 ASP A O 1
ATOM 524 N N . ILE A 1 70 ? 3.826 -5.724 14.367 1.00 96.19 70 ILE A N 1
ATOM 525 C CA . ILE A 1 70 ? 3.448 -5.585 12.955 1.00 96.19 70 ILE A CA 1
ATOM 526 C C . ILE A 1 70 ? 2.340 -6.579 12.632 1.00 96.19 70 ILE A C 1
ATOM 528 O O . ILE A 1 70 ? 2.499 -7.780 12.837 1.00 96.19 70 ILE A O 1
ATOM 532 N N . LEU A 1 71 ? 1.242 -6.075 12.073 1.00 96.56 71 LEU A N 1
ATOM 533 C CA . LEU A 1 71 ? 0.070 -6.868 11.740 1.00 96.56 71 LEU A CA 1
ATOM 534 C C . LEU A 1 71 ? 0.097 -7.282 10.271 1.00 96.56 71 LEU A C 1
ATOM 536 O O . LEU A 1 71 ? 0.171 -6.454 9.362 1.00 96.56 71 LEU A O 1
ATOM 540 N N . GLN A 1 72 ? -0.003 -8.583 10.046 1.00 94.19 72 GLN A N 1
ATOM 541 C CA . GLN A 1 72 ? -0.142 -9.212 8.743 1.00 94.19 72 GLN A CA 1
ATOM 542 C C . GLN A 1 72 ? -1.590 -9.650 8.503 1.00 94.19 72 GLN A C 1
ATOM 544 O O . GLN A 1 72 ? -2.388 -9.818 9.430 1.00 94.19 72 GLN A O 1
ATOM 549 N N . SER A 1 73 ? -1.930 -9.871 7.233 1.00 94.06 73 SER A N 1
ATOM 550 C CA . SER A 1 73 ? -3.244 -10.400 6.865 1.00 94.06 73 SER A CA 1
ATOM 551 C C . SER A 1 73 ? -3.500 -11.746 7.553 1.00 94.06 73 SER A C 1
ATOM 553 O O . SER A 1 73 ? -2.643 -12.628 7.544 1.00 94.06 73 SER A O 1
ATOM 555 N N . GLY A 1 74 ? -4.673 -11.889 8.173 1.00 92.44 74 GLY A N 1
ATOM 556 C CA . GLY A 1 74 ? -5.058 -13.093 8.914 1.00 92.44 74 GLY A CA 1
ATOM 557 C C . GLY A 1 74 ? -4.470 -13.210 10.326 1.00 92.44 74 GLY A C 1
ATOM 558 O O . GLY A 1 74 ? -4.672 -14.237 10.969 1.00 92.44 74 GLY A O 1
ATOM 559 N N . ASN A 1 75 ? -3.754 -12.200 10.833 1.00 91.69 75 ASN A N 1
ATOM 560 C CA . ASN A 1 75 ? -3.323 -12.194 12.232 1.00 91.69 75 ASN A CA 1
ATOM 561 C C . ASN A 1 75 ? -4.510 -12.176 13.205 1.00 91.69 75 ASN A C 1
ATOM 563 O O . ASN A 1 75 ? -5.528 -11.530 12.963 1.00 91.69 75 ASN A O 1
ATOM 567 N N . SER A 1 76 ? -4.323 -12.852 14.340 1.00 90.69 76 SER A N 1
ATOM 568 C CA . SER A 1 76 ? -5.184 -12.763 15.516 1.00 90.69 76 SER A CA 1
ATOM 569 C C . SER A 1 76 ? -4.371 -12.150 16.646 1.00 90.69 76 SER A C 1
ATOM 571 O O . SER A 1 76 ? -3.297 -12.653 16.971 1.00 90.69 76 SER A O 1
ATOM 573 N N . ILE A 1 77 ? -4.879 -11.072 17.233 1.00 90.94 77 ILE A N 1
ATOM 574 C CA . ILE A 1 77 ? -4.213 -10.344 18.314 1.00 90.94 77 ILE A CA 1
ATOM 575 C C . ILE A 1 77 ? -5.080 -10.485 19.553 1.00 90.94 77 ILE A C 1
ATOM 577 O O . ILE A 1 77 ? -6.280 -10.212 19.503 1.00 90.94 77 ILE A O 1
ATOM 581 N N . ASP A 1 78 ? -4.470 -10.889 20.661 1.00 90.50 78 ASP A N 1
ATOM 582 C CA . ASP A 1 78 ? -5.119 -10.809 21.960 1.00 90.50 78 ASP A CA 1
ATOM 583 C C . ASP A 1 78 ? -4.947 -9.391 22.520 1.00 90.50 78 ASP A C 1
ATOM 585 O O . ASP A 1 78 ? -3.837 -8.924 22.774 1.00 90.50 78 ASP A O 1
ATOM 589 N N . ILE A 1 79 ? -6.065 -8.692 22.685 1.00 90.38 79 ILE A N 1
ATOM 590 C CA . ILE A 1 79 ? -6.126 -7.335 23.241 1.00 90.38 79 ILE A CA 1
ATOM 591 C C . ILE A 1 79 ? -6.274 -7.336 24.776 1.00 90.38 79 ILE A C 1
ATOM 593 O O . ILE A 1 79 ? -6.411 -6.274 25.400 1.00 90.38 79 ILE A O 1
ATOM 597 N N . GLY A 1 80 ? -6.233 -8.523 25.386 1.00 87.31 80 GLY A N 1
ATOM 598 C CA . GLY A 1 80 ? -6.446 -8.768 26.802 1.00 87.31 80 GLY A CA 1
ATOM 599 C C . GLY A 1 80 ? -7.915 -8.677 27.216 1.00 87.31 80 GLY A C 1
ATOM 600 O O . GLY A 1 80 ? -8.790 -8.231 26.472 1.00 87.31 80 GLY A O 1
ATOM 601 N N . GLY A 1 81 ? -8.184 -9.088 28.454 1.00 85.12 81 GLY A N 1
ATOM 602 C CA . GLY A 1 81 ? -9.508 -8.994 29.063 1.00 85.12 81 GLY A CA 1
ATOM 603 C C . GLY A 1 81 ? -9.783 -7.629 29.696 1.00 85.12 81 GLY A C 1
ATOM 604 O O . GLY A 1 81 ? -8.886 -6.961 30.212 1.00 85.12 81 GLY A O 1
ATOM 605 N N . LEU A 1 82 ? -11.058 -7.251 29.722 1.00 88.50 82 LEU A N 1
ATOM 606 C CA . LEU A 1 82 ? -11.587 -6.148 30.522 1.00 88.50 82 LEU A CA 1
ATOM 607 C C . LEU A 1 82 ? -12.697 -6.682 31.428 1.00 88.50 82 LEU A C 1
ATOM 609 O O . LEU A 1 82 ? -13.395 -7.629 31.069 1.00 88.50 82 LEU A O 1
ATOM 613 N N . SER A 1 83 ? -12.885 -6.057 32.592 1.00 84.19 83 SER A N 1
ATOM 614 C CA . SER A 1 83 ? -14.008 -6.402 33.469 1.00 84.19 83 SER A CA 1
ATOM 615 C C . SER A 1 83 ? -15.340 -6.103 32.775 1.00 84.19 83 SER A C 1
ATOM 617 O O . SER A 1 83 ? -15.461 -5.103 32.055 1.00 84.19 83 SER A O 1
ATOM 619 N N . THR A 1 84 ? -16.345 -6.947 33.012 1.00 80.06 84 THR A N 1
ATOM 620 C CA . THR A 1 84 ? -17.657 -6.881 32.349 1.00 80.06 84 THR A CA 1
ATOM 621 C C . THR A 1 84 ? -18.383 -5.564 32.595 1.00 80.06 84 THR A C 1
ATOM 623 O O . THR A 1 84 ? -19.157 -5.150 31.746 1.00 80.06 84 THR A O 1
ATOM 626 N N . CYS A 1 85 ? -18.097 -4.874 33.702 1.00 77.56 85 CYS A N 1
ATOM 627 C CA . CYS A 1 85 ? -18.681 -3.572 34.043 1.00 77.56 85 CYS A CA 1
ATOM 628 C C . CYS A 1 85 ? -17.755 -2.382 33.734 1.00 77.56 85 CYS A C 1
ATOM 630 O O . CYS A 1 85 ? -17.974 -1.284 34.240 1.00 77.56 85 CYS A O 1
ATOM 632 N N . SER A 1 86 ? -16.688 -2.582 32.956 1.00 83.00 86 SER A N 1
ATOM 633 C CA . SER A 1 86 ? -15.821 -1.476 32.543 1.00 83.00 86 SER A CA 1
ATOM 634 C C . SER A 1 86 ? -16.498 -0.603 31.485 1.00 83.00 86 SER A C 1
ATOM 636 O O . SER A 1 86 ? -17.311 -1.075 30.691 1.00 83.00 86 SER A O 1
ATOM 638 N N . SER A 1 87 ? -16.099 0.667 31.417 1.00 85.38 87 SER A N 1
ATOM 639 C CA . SER A 1 87 ? -16.522 1.588 30.355 1.00 85.38 87 SER A CA 1
ATOM 640 C C . SER A 1 87 ? -15.915 1.253 28.980 1.00 85.38 87 SER A C 1
ATOM 642 O O . SER A 1 87 ? -16.191 1.947 28.000 1.00 85.38 87 SER A O 1
ATOM 644 N N . GLY A 1 88 ? -15.109 0.192 28.881 1.00 91.81 88 GLY A N 1
ATOM 645 C CA . GLY A 1 88 ? -14.371 -0.202 27.687 1.00 91.81 88 GLY A CA 1
ATOM 646 C C . GLY A 1 88 ? -12.984 0.438 27.575 1.00 91.81 88 GLY A C 1
ATOM 647 O O . GLY A 1 88 ? -12.597 1.284 28.381 1.00 91.81 88 GLY A O 1
ATOM 648 N N . LYS A 1 89 ? -12.218 0.018 26.566 1.00 94.88 89 LYS A N 1
ATOM 649 C CA . LYS A 1 89 ? -10.858 0.507 26.291 1.00 94.88 89 LYS A CA 1
ATOM 650 C C . LYS A 1 89 ? -10.663 0.737 24.800 1.00 94.88 89 LYS A C 1
ATOM 652 O O . LYS A 1 89 ? -11.118 -0.071 23.992 1.00 94.88 89 LYS A O 1
ATOM 657 N N . ASP A 1 90 ? -9.956 1.812 24.467 1.00 96.38 90 ASP A N 1
ATOM 658 C CA . ASP A 1 90 ? -9.494 2.071 23.107 1.00 96.38 90 ASP A CA 1
ATOM 659 C C . ASP A 1 90 ? -8.152 1.384 22.852 1.00 96.38 90 ASP A C 1
ATOM 661 O O . ASP A 1 90 ? -7.204 1.495 23.636 1.00 96.38 90 ASP A O 1
ATOM 665 N N . TYR A 1 91 ? -8.072 0.713 21.712 1.00 96.69 91 TYR A N 1
ATOM 666 C CA . TYR A 1 91 ? -6.865 0.108 21.179 1.00 96.69 91 TYR A CA 1
ATOM 667 C C . TYR A 1 91 ? -6.456 0.879 19.933 1.00 96.69 91 TYR A C 1
ATOM 669 O O . TYR A 1 91 ? -7.241 1.018 18.994 1.00 96.69 91 TYR A O 1
ATOM 677 N N . SER A 1 92 ? -5.244 1.429 19.970 1.00 97.31 92 SER A N 1
ATOM 678 C CA . SER A 1 92 ? -4.710 2.271 18.906 1.00 97.31 92 SER A CA 1
ATOM 679 C C . SER A 1 92 ? -3.935 1.437 17.906 1.00 97.31 92 SER A C 1
ATOM 681 O O . SER A 1 92 ? -3.051 0.664 18.279 1.00 97.31 92 SER A O 1
ATOM 683 N N . PHE A 1 93 ? -4.234 1.672 16.640 1.00 98.00 93 PHE A N 1
ATOM 684 C CA . PHE A 1 93 ? -3.558 1.084 15.503 1.00 98.00 93 PHE A CA 1
ATOM 685 C C . PHE A 1 93 ? -3.002 2.202 14.638 1.00 98.00 93 PHE A C 1
ATOM 687 O O . PHE A 1 93 ? -3.629 3.253 14.497 1.00 98.00 93 PHE A O 1
ATOM 694 N N . LYS A 1 94 ? -1.842 1.957 14.045 1.00 98.44 94 LYS A N 1
ATOM 695 C CA . LYS A 1 94 ? -1.194 2.887 13.128 1.00 98.44 94 LYS A CA 1
ATOM 696 C C . LYS A 1 94 ? -1.143 2.269 11.747 1.00 98.44 94 LYS A C 1
ATOM 698 O O . LYS A 1 94 ? -0.739 1.120 11.608 1.00 98.44 94 LYS A O 1
ATOM 703 N N . ILE A 1 95 ? -1.534 3.035 10.739 1.00 98.50 95 ILE A N 1
ATOM 704 C CA . ILE A 1 95 ? -1.339 2.711 9.329 1.00 98.50 95 ILE A CA 1
ATOM 705 C C . ILE A 1 95 ? -0.214 3.606 8.828 1.00 98.50 95 ILE A C 1
ATOM 707 O O . ILE A 1 95 ? -0.289 4.823 8.980 1.00 98.50 95 ILE A O 1
ATOM 711 N N . LYS A 1 96 ? 0.806 3.018 8.210 1.00 98.44 96 LYS A N 1
ATOM 712 C CA . LYS A 1 96 ? 1.895 3.750 7.563 1.00 98.44 96 LYS A CA 1
ATOM 713 C C . LYS A 1 96 ? 2.009 3.356 6.094 1.00 98.44 96 LYS A C 1
ATOM 715 O O . LYS A 1 96 ? 1.895 2.175 5.755 1.00 98.44 96 LYS A O 1
ATOM 720 N N . ASN A 1 97 ? 2.254 4.346 5.237 1.00 98.44 97 ASN A N 1
ATOM 721 C CA . ASN A 1 97 ? 2.588 4.129 3.837 1.00 98.44 97 ASN A CA 1
ATOM 722 C C . ASN A 1 97 ? 4.115 4.099 3.651 1.00 98.44 97 ASN A C 1
ATOM 724 O O . ASN A 1 97 ? 4.760 5.140 3.613 1.00 98.44 97 ASN A O 1
ATOM 728 N N . TYR A 1 98 ? 4.687 2.904 3.509 1.00 96.94 98 TYR A N 1
ATOM 729 C CA . TYR A 1 98 ? 6.100 2.686 3.150 1.00 96.94 98 TYR A CA 1
ATOM 730 C C . TYR A 1 98 ? 6.333 2.668 1.631 1.00 96.94 98 TYR A C 1
ATOM 732 O O . TYR A 1 98 ? 7.414 2.323 1.151 1.00 96.94 98 TYR A O 1
ATOM 740 N N . GLY A 1 99 ? 5.282 2.931 0.857 1.00 95.69 99 GLY A N 1
ATOM 741 C CA . GLY A 1 99 ? 5.339 2.965 -0.590 1.00 95.69 99 GLY A CA 1
ATOM 742 C C . GLY A 1 99 ? 5.932 4.263 -1.110 1.00 95.69 99 GLY A C 1
ATOM 743 O O . GLY A 1 99 ? 6.164 5.222 -0.382 1.00 95.69 99 GLY A O 1
ATOM 744 N N . THR A 1 100 ? 6.125 4.300 -2.420 1.00 94.62 100 THR A N 1
ATOM 745 C CA . THR A 1 100 ? 6.595 5.481 -3.155 1.00 94.62 100 THR A CA 1
ATOM 746 C C . THR A 1 100 ? 5.463 6.228 -3.863 1.00 94.62 100 THR A C 1
ATOM 748 O O . THR A 1 100 ? 5.717 7.238 -4.513 1.00 94.62 100 THR A O 1
ATOM 751 N N . ALA A 1 101 ? 4.221 5.754 -3.730 1.00 97.56 101 ALA A N 1
ATOM 752 C CA . ALA A 1 101 ? 3.004 6.411 -4.206 1.00 97.56 101 ALA A CA 1
ATOM 753 C C . ALA A 1 101 ? 1.965 6.528 -3.084 1.00 97.56 101 ALA A C 1
ATOM 755 O O . ALA A 1 101 ? 2.059 5.815 -2.084 1.00 97.56 101 ALA A O 1
ATOM 756 N N . ASP A 1 102 ? 0.963 7.385 -3.278 1.00 98.50 102 ASP A N 1
ATOM 757 C CA . ASP A 1 102 ? -0.139 7.577 -2.332 1.00 98.50 102 ASP A CA 1
ATOM 758 C C . ASP A 1 102 ? -0.904 6.272 -2.069 1.00 98.50 102 ASP A C 1
ATOM 760 O O . ASP A 1 102 ? -1.313 5.559 -2.991 1.00 98.50 102 ASP A O 1
ATOM 764 N N . LEU A 1 103 ? -1.126 5.976 -0.789 1.00 98.50 103 LEU A N 1
ATOM 765 C CA . LEU A 1 103 ? -1.980 4.892 -0.327 1.00 98.50 103 LEU A CA 1
ATOM 766 C C . LEU A 1 103 ? -3.385 5.446 -0.072 1.00 98.50 103 LEU A C 1
ATOM 768 O O . LEU A 1 103 ? -3.599 6.202 0.876 1.00 98.50 103 LEU A O 1
ATOM 772 N N . ASN A 1 104 ? -4.339 5.034 -0.908 1.00 98.12 104 ASN A N 1
ATOM 773 C CA . ASN A 1 104 ? -5.749 5.400 -0.783 1.00 98.12 104 ASN A CA 1
ATOM 774 C C . ASN A 1 104 ? -6.529 4.295 -0.056 1.00 98.12 104 ASN A C 1
ATOM 776 O O . ASN A 1 104 ? -6.606 3.165 -0.543 1.00 98.12 104 ASN A O 1
ATOM 780 N N . LEU A 1 105 ? -7.148 4.622 1.078 1.00 97.75 105 LEU A N 1
ATOM 781 C CA . LEU A 1 105 ? -8.074 3.743 1.791 1.00 97.75 105 LEU A CA 1
ATOM 782 C C . LEU A 1 105 ? -9.484 3.927 1.211 1.00 97.75 105 LEU A C 1
ATOM 784 O O . LEU A 1 105 ? -10.174 4.896 1.517 1.00 97.75 105 LEU A O 1
ATOM 788 N N . THR A 1 106 ? -9.899 3.010 0.337 1.00 96.88 106 THR A N 1
ATOM 789 C CA . THR A 1 106 ? -11.097 3.165 -0.515 1.00 96.88 106 THR A CA 1
ATOM 790 C C . THR A 1 106 ? -12.352 2.460 0.002 1.00 96.88 106 THR A C 1
ATOM 792 O O . THR A 1 106 ? -13.388 2.490 -0.662 1.00 96.88 106 THR A O 1
ATOM 795 N N . GLY A 1 107 ? -12.280 1.806 1.164 1.00 93.19 107 GLY A N 1
ATOM 796 C CA . GLY A 1 107 ? -13.413 1.086 1.742 1.00 93.19 107 GLY A CA 1
ATOM 797 C C . GLY A 1 107 ? -14.599 2.003 2.062 1.00 93.19 107 GLY A C 1
ATOM 798 O O . GLY A 1 107 ? -14.425 3.140 2.499 1.00 93.19 107 GLY A O 1
ATOM 799 N N . ALA A 1 108 ? -15.814 1.477 1.898 1.00 91.88 108 ALA A N 1
ATOM 800 C CA . ALA A 1 108 ? -17.059 2.116 2.315 1.00 91.88 108 ALA A CA 1
ATOM 801 C C . ALA A 1 108 ? -17.901 1.109 3.129 1.00 91.88 108 ALA A C 1
ATOM 803 O O . ALA A 1 108 ? -18.686 0.365 2.539 1.00 91.88 108 ALA A O 1
ATOM 804 N N . PRO A 1 109 ? -17.738 1.038 4.465 1.00 93.44 109 PRO A N 1
ATOM 805 C CA . PRO A 1 109 ? -16.887 1.878 5.320 1.00 93.44 109 PRO A CA 1
ATOM 806 C C . PRO A 1 109 ? -15.384 1.569 5.185 1.00 93.44 109 PRO A C 1
ATOM 808 O O . PRO A 1 109 ? -15.006 0.473 4.780 1.00 93.44 109 PRO A O 1
ATOM 811 N N . ILE A 1 110 ? -14.519 2.526 5.557 1.00 94.81 110 ILE A N 1
ATOM 812 C CA . ILE A 1 110 ? -13.047 2.374 5.489 1.00 94.81 110 ILE A CA 1
ATOM 813 C C . ILE A 1 110 ? -12.573 1.199 6.355 1.00 94.81 110 ILE A C 1
ATOM 815 O O . ILE A 1 110 ? -11.670 0.459 5.973 1.00 94.81 110 ILE A O 1
ATOM 819 N N . ILE A 1 111 ? -13.204 1.030 7.518 1.00 96.50 111 ILE A N 1
ATOM 820 C CA . ILE A 1 111 ? -12.990 -0.085 8.437 1.00 96.50 111 ILE A CA 1
ATOM 821 C C . ILE A 1 111 ? -14.346 -0.751 8.660 1.00 96.50 111 ILE A C 1
ATOM 823 O O . ILE A 1 111 ? -15.313 -0.086 9.033 1.00 96.50 111 ILE A O 1
ATOM 827 N N . GLN A 1 112 ? -14.409 -2.063 8.448 1.00 95.50 112 GLN A N 1
ATOM 828 C CA . GLN A 1 112 ? -15.600 -2.873 8.684 1.00 95.50 112 GLN A CA 1
ATOM 829 C C . GLN A 1 112 ? -15.359 -3.818 9.865 1.00 95.50 112 GLN A C 1
ATOM 831 O O . GLN A 1 112 ? -14.399 -4.585 9.867 1.00 95.50 112 GLN A O 1
ATOM 836 N N . ILE A 1 113 ? -16.255 -3.785 10.852 1.00 95.75 113 ILE A N 1
ATOM 837 C CA . ILE A 1 113 ? -16.272 -4.724 11.980 1.00 95.75 113 ILE A CA 1
ATOM 838 C C . ILE A 1 113 ? -17.359 -5.767 11.707 1.00 95.75 113 ILE A C 1
ATOM 840 O O . ILE A 1 113 ? -18.476 -5.420 11.326 1.00 95.75 113 ILE A O 1
ATOM 844 N N . SER A 1 114 ? -17.035 -7.049 11.874 1.00 95.38 114 SER A N 1
ATOM 845 C CA . SER A 1 114 ? -17.967 -8.161 11.652 1.00 95.38 114 SER A CA 1
ATOM 846 C C . SER A 1 114 ? -17.674 -9.341 12.587 1.00 95.38 114 SER A C 1
ATOM 848 O O . SER A 1 114 ? -16.656 -9.350 13.278 1.00 95.38 114 SER A O 1
ATOM 850 N N . GLY A 1 115 ? -18.587 -10.317 12.631 1.00 95.81 115 GLY A N 1
ATOM 851 C CA . GLY A 1 115 ? -18.510 -11.495 13.503 1.00 95.81 115 GLY A CA 1
ATOM 852 C C . GLY A 1 115 ? -19.571 -11.503 14.609 1.00 95.81 115 GLY A C 1
ATOM 853 O O . GLY A 1 115 ? -20.305 -10.534 14.790 1.00 95.81 115 GLY A O 1
ATOM 854 N N . THR A 1 116 ? -19.650 -12.611 15.354 1.00 95.38 116 THR A N 1
ATOM 855 C CA . THR A 1 116 ? -20.721 -12.881 16.336 1.00 95.38 116 THR A CA 1
ATOM 856 C C . THR A 1 116 ? -20.870 -11.796 17.403 1.00 95.38 116 THR A C 1
ATOM 858 O O . THR A 1 116 ? -21.986 -11.451 17.765 1.00 95.38 116 THR A O 1
ATOM 861 N N . ASN A 1 117 ? -19.753 -11.235 17.874 1.00 93.69 117 ASN A N 1
ATOM 862 C CA . ASN A 1 117 ? -19.723 -10.248 18.959 1.00 93.69 117 ASN A CA 1
ATOM 863 C C . ASN A 1 117 ? -19.351 -8.841 18.463 1.00 93.69 117 ASN A C 1
ATOM 865 O O . ASN A 1 117 ? -18.829 -8.033 19.230 1.00 93.69 117 ASN A O 1
ATOM 869 N N . ALA A 1 118 ? -19.573 -8.542 17.176 1.00 94.69 118 ALA A N 1
ATOM 870 C CA . ALA A 1 118 ? -19.217 -7.253 16.576 1.00 94.69 118 ALA A CA 1
ATOM 871 C C . ALA A 1 118 ? -19.837 -6.054 17.314 1.00 94.69 118 ALA A C 1
ATOM 873 O O . ALA A 1 118 ? -19.232 -4.991 17.365 1.00 94.69 118 ALA A O 1
ATOM 874 N N . ASN A 1 119 ? -21.001 -6.237 17.945 1.00 93.44 119 ASN A N 1
ATOM 875 C CA . ASN A 1 119 ? -21.689 -5.222 18.747 1.00 93.44 119 ASN A CA 1
ATOM 876 C C . ASN A 1 119 ? -20.916 -4.773 20.003 1.00 93.44 119 ASN A C 1
ATOM 878 O O . ASN A 1 119 ? -21.258 -3.745 20.580 1.00 93.44 119 ASN A O 1
ATOM 882 N N . LEU A 1 120 ? -19.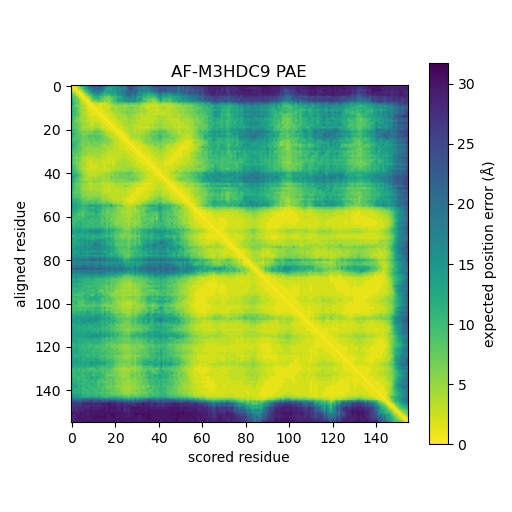895 -5.520 20.438 1.00 93.31 120 LEU A N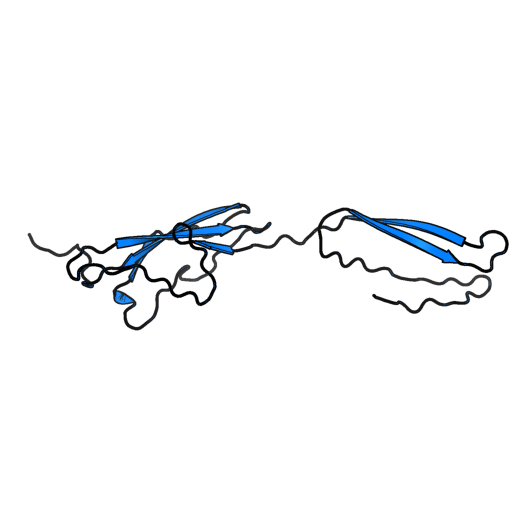 1
ATOM 883 C CA . LEU A 1 120 ? -19.019 -5.131 21.551 1.00 93.31 120 LEU A CA 1
ATOM 884 C C . LEU A 1 120 ? -17.847 -4.250 21.100 1.00 93.31 120 LEU A C 1
ATOM 886 O O . LEU A 1 120 ? -17.087 -3.764 21.939 1.00 93.31 120 LEU A O 1
ATOM 890 N N . PHE A 1 121 ? -17.686 -4.057 19.790 1.00 95.31 121 PHE A N 1
ATOM 891 C CA . PHE A 1 121 ? -16.594 -3.301 19.198 1.00 95.31 121 PHE A CA 1
ATOM 892 C C . PHE A 1 121 ? -17.132 -2.106 18.416 1.00 95.31 121 PHE A C 1
ATOM 894 O O . PHE A 1 121 ? -18.125 -2.192 17.700 1.00 95.31 121 PHE A O 1
ATOM 901 N N . SER A 1 122 ? -16.453 -0.973 18.529 1.00 95.75 122 SER A N 1
ATOM 902 C CA . SER A 1 122 ? -16.781 0.228 17.761 1.00 95.75 122 SER A CA 1
ATOM 903 C C . SER A 1 122 ? -15.515 0.939 17.313 1.00 95.75 122 SER A C 1
ATOM 905 O O . SER A 1 122 ? -14.448 0.757 17.893 1.00 95.75 122 SER A O 1
ATOM 907 N N . ILE A 1 123 ? -15.620 1.744 16.262 1.00 97.19 123 ILE A N 1
ATOM 908 C CA . ILE A 1 123 ? -14.520 2.595 15.812 1.00 97.19 123 ILE A CA 1
ATOM 909 C C . ILE A 1 123 ? -14.621 3.907 16.591 1.00 97.19 123 ILE A C 1
ATOM 911 O O . ILE A 1 123 ? -15.594 4.640 16.425 1.00 97.19 123 ILE A O 1
ATOM 915 N N . SER A 1 124 ? -13.637 4.202 17.438 1.00 97.06 124 SER A N 1
ATOM 916 C CA . SER A 1 124 ? -13.584 5.446 18.223 1.00 97.06 124 SER A CA 1
ATOM 917 C C . SER A 1 124 ? -12.740 6.539 17.563 1.00 97.06 124 SER A C 1
ATOM 919 O O . SER A 1 124 ? -12.867 7.711 17.911 1.00 97.06 124 SER A O 1
ATOM 921 N N . GLN A 1 125 ? -11.912 6.183 16.576 1.00 97.81 125 GLN A N 1
ATOM 922 C CA . GLN A 1 125 ? -11.165 7.120 15.735 1.00 97.81 125 GLN A CA 1
ATOM 923 C C . GLN A 1 125 ? -10.972 6.507 14.344 1.00 97.81 125 GLN A C 1
ATOM 925 O O . GLN A 1 125 ? -10.484 5.382 14.240 1.00 97.81 125 GLN A O 1
ATOM 930 N N . LEU A 1 126 ? -11.338 7.239 13.288 1.00 97.44 126 LEU A N 1
ATOM 931 C CA . LEU A 1 126 ? -11.096 6.842 11.897 1.00 97.44 126 LEU A CA 1
ATOM 932 C C . LEU A 1 126 ? -9.714 7.316 11.416 1.00 97.44 126 LEU A C 1
ATOM 934 O O . LEU A 1 126 ? -9.257 8.374 11.855 1.00 97.44 126 LEU A O 1
ATOM 938 N N . PRO A 1 127 ? -9.080 6.577 10.489 1.00 97.75 127 PRO A N 1
ATOM 939 C CA . PRO A 1 127 ? -7.868 7.027 9.820 1.00 97.75 127 PRO A CA 1
ATOM 940 C C . PRO A 1 127 ? -8.183 8.102 8.768 1.00 97.75 127 PRO A C 1
ATOM 942 O O . PRO A 1 127 ? -9.322 8.247 8.313 1.00 97.75 127 PRO A O 1
ATOM 945 N N . THR A 1 128 ? -7.154 8.814 8.313 1.00 96.62 128 THR A N 1
ATOM 946 C CA . THR A 1 128 ? -7.224 9.598 7.070 1.00 96.62 128 THR A CA 1
ATOM 947 C C . THR A 1 128 ? -7.303 8.673 5.854 1.00 96.62 128 THR A C 1
ATOM 949 O O . THR A 1 128 ? -6.814 7.546 5.877 1.00 96.62 128 THR A O 1
ATOM 952 N N . THR A 1 129 ? -7.927 9.138 4.772 1.00 96.31 129 THR A N 1
ATOM 953 C CA . THR A 1 129 ? -8.198 8.316 3.578 1.00 96.31 129 THR A CA 1
ATOM 954 C C . THR A 1 129 ? -7.057 8.273 2.572 1.00 96.31 129 THR A C 1
ATOM 956 O O . THR A 1 129 ? -7.001 7.344 1.772 1.00 96.31 129 THR A O 1
ATOM 959 N N . ILE A 1 130 ? -6.160 9.257 2.598 1.00 98.00 130 ILE A N 1
ATOM 960 C CA . ILE A 1 130 ? -5.012 9.352 1.694 1.00 98.00 130 ILE A CA 1
ATOM 961 C C . ILE A 1 130 ? -3.761 9.529 2.544 1.00 98.00 130 ILE A C 1
ATOM 963 O O . ILE A 1 130 ? -3.691 10.446 3.366 1.00 98.00 130 ILE A O 1
ATOM 967 N N . LEU A 1 131 ? -2.793 8.638 2.355 1.00 98.62 131 LEU A N 1
ATOM 968 C CA . LEU A 1 131 ? -1.474 8.707 2.973 1.00 98.62 131 LEU A CA 1
ATOM 969 C C . LEU A 1 131 ? -0.431 8.869 1.870 1.00 98.62 131 LEU A C 1
ATOM 971 O O . LEU A 1 131 ? -0.207 7.946 1.085 1.00 98.62 131 LEU A O 1
ATOM 975 N N . THR A 1 132 ? 0.243 10.014 1.834 1.00 98.38 132 THR A N 1
ATOM 976 C CA . THR A 1 132 ? 1.420 10.221 0.979 1.00 98.38 132 THR A CA 1
ATOM 977 C C . THR A 1 132 ? 2.582 9.311 1.416 1.00 98.38 132 THR A C 1
ATOM 979 O O . THR A 1 132 ? 2.540 8.767 2.529 1.00 98.38 132 THR A O 1
ATOM 982 N N . PRO A 1 133 ? 3.620 9.098 0.583 1.00 97.94 133 PRO A N 1
ATOM 983 C CA . PRO A 1 133 ? 4.803 8.326 0.969 1.00 97.94 133 PRO A CA 1
ATOM 984 C C . PRO A 1 133 ? 5.384 8.750 2.325 1.00 97.94 133 PRO A C 1
ATOM 986 O O . PRO A 1 133 ? 5.474 9.940 2.619 1.00 97.94 133 PRO A O 1
ATOM 989 N N . GLU A 1 134 ? 5.764 7.769 3.144 1.00 96.69 134 GLU A N 1
ATOM 990 C CA . GLU A 1 134 ? 6.266 7.901 4.523 1.00 96.69 134 GLU A CA 1
ATOM 991 C C . GLU A 1 134 ? 5.292 8.482 5.562 1.00 96.69 134 GLU A C 1
ATOM 993 O O . GLU A 1 134 ? 5.614 8.478 6.753 1.00 96.69 134 GLU A O 1
ATOM 998 N N . SER A 1 135 ? 4.097 8.924 5.160 1.00 98.44 135 SER A N 1
ATOM 999 C CA . SER A 1 135 ? 3.081 9.394 6.104 1.00 98.44 135 SER A CA 1
ATOM 1000 C C . SER A 1 135 ? 2.391 8.244 6.841 1.00 98.44 135 SER A C 1
ATOM 1002 O O . SER A 1 135 ? 2.364 7.090 6.396 1.00 98.44 135 SER A O 1
ATOM 1004 N N . GLU A 1 136 ? 1.812 8.585 7.987 1.00 98.44 136 GLU A N 1
ATOM 1005 C CA . GLU A 1 136 ? 1.090 7.668 8.855 1.00 98.44 136 GLU A CA 1
ATOM 1006 C C . GLU A 1 136 ? -0.199 8.296 9.386 1.00 98.44 136 GLU A C 1
ATOM 1008 O O . GLU A 1 136 ? -0.353 9.517 9.430 1.00 98.44 136 GLU A O 1
ATOM 1013 N N . THR A 1 137 ? -1.133 7.443 9.791 1.00 98.56 137 THR A N 1
ATOM 1014 C CA . THR A 1 137 ? -2.396 7.837 10.411 1.00 98.56 137 THR A CA 1
ATOM 1015 C C . THR A 1 137 ? -2.799 6.812 11.460 1.00 98.56 137 THR A C 1
ATOM 1017 O O . THR A 1 137 ? -2.485 5.626 11.329 1.00 98.56 137 THR A O 1
ATOM 1020 N N . ASP A 1 138 ? -3.512 7.256 12.488 1.00 98.12 138 ASP A N 1
ATOM 1021 C CA . ASP A 1 138 ? -3.977 6.384 13.562 1.00 98.12 138 ASP A CA 1
ATOM 1022 C C . ASP A 1 138 ? -5.486 6.151 13.453 1.00 98.12 138 ASP A C 1
ATOM 1024 O O . ASP A 1 138 ? -6.259 7.072 13.176 1.00 98.12 138 ASP A O 1
ATOM 1028 N N . PHE A 1 139 ? -5.913 4.928 13.756 1.00 98.31 139 PHE A N 1
ATOM 1029 C CA . PHE A 1 139 ? -7.309 4.595 14.018 1.00 98.31 139 PHE A CA 1
ATOM 1030 C C . PHE A 1 139 ? -7.432 3.871 15.356 1.00 98.31 139 PHE A C 1
ATOM 1032 O O . PHE A 1 139 ? -6.477 3.264 15.846 1.00 98.31 139 PHE A O 1
ATOM 1039 N N . LYS A 1 140 ? -8.612 3.942 15.971 1.00 98.19 140 LYS A N 1
ATOM 1040 C CA . LYS A 1 140 ? -8.872 3.304 17.265 1.00 98.19 140 LYS A CA 1
ATOM 1041 C C . LYS A 1 140 ? -10.112 2.441 17.208 1.00 98.19 140 LYS A C 1
ATOM 1043 O O . LYS A 1 140 ? -11.148 2.858 16.687 1.00 98.19 140 LYS A O 1
ATOM 1048 N N . ILE A 1 141 ? -9.986 1.254 17.789 1.00 97.06 141 ILE A N 1
ATOM 1049 C CA . ILE A 1 141 ? -11.098 0.346 18.045 1.00 97.06 141 ILE A CA 1
ATOM 1050 C C . ILE A 1 141 ? -11.353 0.334 19.545 1.00 97.06 141 ILE A C 1
ATOM 1052 O O . ILE A 1 141 ? -10.445 0.060 20.330 1.00 97.06 141 ILE A O 1
ATOM 1056 N N . ARG A 1 142 ? -12.592 0.604 19.941 1.00 95.56 142 ARG A N 1
ATOM 1057 C CA . ARG A 1 142 ? -13.054 0.468 21.317 1.00 95.56 142 ARG A CA 1
ATOM 1058 C C . ARG A 1 142 ? -13.671 -0.904 21.522 1.00 95.56 142 ARG A C 1
ATOM 1060 O O . ARG A 1 142 ? -14.564 -1.276 20.765 1.00 95.56 142 ARG A O 1
ATOM 1067 N N . PHE A 1 143 ? -13.257 -1.604 22.573 1.00 94.88 143 PHE A N 1
ATOM 1068 C CA . PHE A 1 143 ? -13.942 -2.797 23.076 1.00 94.88 143 PHE A CA 1
ATOM 1069 C C . PHE A 1 143 ? -14.710 -2.460 24.358 1.00 94.88 143 PHE A C 1
ATOM 1071 O O . PHE A 1 143 ? -14.112 -1.947 25.307 1.00 94.88 143 PHE A O 1
ATOM 1078 N N . THR A 1 144 ? -16.008 -2.771 24.396 1.00 93.00 144 THR A N 1
ATOM 1079 C CA . THR A 1 144 ? -16.904 -2.522 25.537 1.00 93.00 144 THR A CA 1
ATOM 1080 C C . THR A 1 144 ? -17.616 -3.821 25.947 1.00 93.00 144 THR A C 1
ATOM 1082 O O . THR A 1 144 ? -18.602 -4.201 25.315 1.00 93.00 144 THR A O 1
ATOM 1085 N N . PRO A 1 145 ? -17.163 -4.502 27.017 1.00 86.75 145 PRO A N 1
ATOM 1086 C CA . PRO A 1 145 ? -17.685 -5.815 27.418 1.00 86.75 145 PRO A CA 1
ATOM 1087 C C . PRO A 1 145 ? -19.169 -5.853 27.813 1.00 86.75 145 PRO A C 1
ATOM 1089 O O . PRO A 1 145 ? -19.809 -6.886 27.649 1.00 86.75 145 PRO A O 1
ATOM 1092 N N . SER A 1 146 ? -19.719 -4.758 28.349 1.00 76.81 146 SER A N 1
ATOM 1093 C CA . SER A 1 146 ? -21.114 -4.688 28.815 1.00 76.81 146 SER A CA 1
ATOM 1094 C C . SER A 1 146 ? -22.126 -4.419 27.701 1.00 76.81 146 SER A C 1
ATOM 1096 O O . SER A 1 146 ? -23.326 -4.463 27.958 1.00 76.81 146 SER A O 1
ATOM 1098 N N . GLY A 1 147 ? -21.679 -4.055 26.492 1.00 61.09 147 GLY A N 1
ATOM 1099 C CA . GLY A 1 147 ? -22.559 -3.521 25.446 1.00 61.09 147 GLY A CA 1
ATOM 1100 C C . GLY A 1 147 ? -23.249 -2.192 25.809 1.00 61.09 147 GLY A C 1
ATOM 1101 O O . GLY A 1 147 ? -24.004 -1.665 24.996 1.00 61.09 147 GLY A O 1
ATOM 1102 N N . LEU A 1 148 ? -22.995 -1.626 26.998 1.00 54.44 148 LEU A N 1
ATOM 1103 C CA . LEU A 1 148 ? -23.565 -0.357 27.442 1.00 54.44 148 LEU A CA 1
ATOM 1104 C C . LEU A 1 148 ? -22.621 0.784 27.056 1.00 54.44 148 LEU A C 1
ATOM 1106 O O . LEU A 1 148 ? -21.554 0.966 27.642 1.00 54.44 148 LEU A O 1
ATOM 1110 N N . VAL A 1 149 ? -23.029 1.579 26.067 1.00 51.88 149 VAL A N 1
ATOM 1111 C CA . VAL A 1 149 ? -22.479 2.923 25.866 1.00 51.88 149 VAL A CA 1
ATOM 1112 C C . VAL A 1 149 ? -22.921 3.751 27.069 1.00 51.88 149 VAL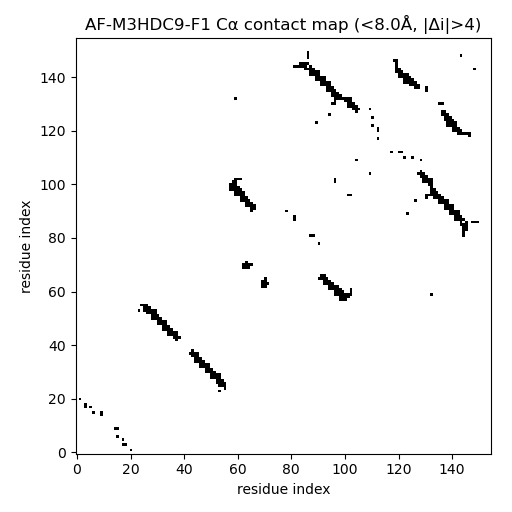 A C 1
ATOM 1114 O O . VAL A 1 149 ? -24.120 3.882 27.316 1.00 51.88 149 VAL A O 1
ATOM 1117 N N . GLN A 1 150 ? -21.980 4.291 27.842 1.00 45.84 150 GLN A N 1
ATOM 1118 C CA . GLN A 1 150 ? -22.302 5.124 28.998 1.00 45.84 150 GLN A CA 1
ATOM 1119 C C . GLN A 1 150 ? -22.840 6.483 28.525 1.00 45.84 150 GLN A C 1
ATOM 1121 O O . GLN A 1 150 ? -22.112 7.459 28.397 1.00 45.84 150 GLN A O 1
ATOM 1126 N N . GLY A 1 151 ? -24.130 6.495 28.199 1.00 48.88 151 GLY A N 1
ATOM 1127 C CA . GLY A 1 151 ? -24.940 7.674 27.898 1.00 48.88 151 GLY A CA 1
ATOM 1128 C C . GLY A 1 151 ? -26.358 7.580 28.467 1.00 48.88 151 GLY A C 1
ATOM 1129 O O . GLY A 1 151 ? -27.160 8.475 28.236 1.00 48.88 151 GLY A O 1
ATOM 1130 N N . MET A 1 152 ? -26.683 6.518 29.209 1.00 54.25 152 MET A N 1
ATOM 1131 C CA . MET A 1 152 ? -27.969 6.371 29.890 1.00 54.25 152 MET A CA 1
ATOM 1132 C C . MET A 1 152 ? -27.740 5.782 31.281 1.00 54.25 152 MET A C 1
ATOM 1134 O O . MET A 1 152 ? -27.761 4.568 31.459 1.00 54.25 152 MET A O 1
ATOM 1138 N N . GLN A 1 153 ? -27.473 6.644 32.259 1.00 40.62 153 GLN A N 1
ATOM 1139 C CA . GLN A 1 153 ? -27.800 6.361 33.654 1.00 40.62 153 GLN A CA 1
ATOM 1140 C C . GLN A 1 153 ? -28.154 7.678 34.351 1.00 40.62 153 GLN A C 1
ATOM 1142 O O . GLN A 1 153 ? -27.282 8.445 34.742 1.00 40.62 153 GLN A O 1
ATOM 1147 N N . ASP A 1 154 ? -29.467 7.900 34.331 1.00 43.50 154 ASP A N 1
ATOM 1148 C CA . ASP A 1 154 ? -30.379 8.570 35.254 1.00 43.50 154 ASP A CA 1
ATOM 1149 C C . ASP A 1 154 ? -30.079 9.939 35.879 1.00 43.50 154 ASP A C 1
ATOM 1151 O O . ASP A 1 154 ? -29.018 10.242 36.421 1.00 43.50 154 ASP A O 1
ATOM 1155 N N . SER A 1 155 ? -31.148 10.734 35.769 1.00 47.81 155 SER A N 1
ATOM 1156 C CA . SER A 1 155 ? -31.458 12.008 36.415 1.00 47.81 155 SER A CA 1
ATOM 1157 C C . SER A 1 155 ? -31.804 11.828 37.890 1.00 47.81 155 SER A C 1
ATOM 1159 O O . SER A 1 155 ? -32.245 10.717 38.257 1.00 47.81 155 SER A O 1
#

pLDDT: mean 87.81, std 13.85, range [40.62, 98.62]

Sequence (155 aa):
MNTSTFVKKIKPSANSSFSIALAPTTYGNKAVFLFISSNDQKNKNFNFSLQGTAQLTPAPSIMITMGQDILQSGNSIDIGGLSTCSSGKDYSFKIKNYGTADLNLTGAPIIQISGTNANLFSISQLPTTILTPESETDFKIRFTPSGLVQGMQDS

Radius of gyration: 30.19 Å; Cα contacts (8 Å, |Δi|>4): 237; chains: 1; bounding box: 71×27×86 Å

Solvent-accessible surface area (backbone atoms only — not comparable to full-atom values): 10122 Å² total; per-residue (Å²): 133,90,78,72,87,74,81,92,73,76,57,91,97,56,86,87,87,85,84,84,85,87,82,72,91,57,70,44,81,47,74,48,78,48,77,47,80,44,88,47,88,87,56,40,67,46,71,52,78,49,74,49,72,36,76,69,81,67,43,54,35,86,45,38,29,48,84,90,46,77,60,56,94,89,68,83,81,88,87,72,88,74,60,56,86,43,89,47,49,78,46,63,33,39,42,34,20,78,17,72,25,65,36,70,60,81,47,92,62,71,74,81,84,72,68,97,66,32,81,34,48,47,78,76,37,75,55,74,51,69,29,48,54,77,31,70,38,53,30,25,41,30,44,27,71,57,63,64,72,96,81,80,81,83,133

Foldseek 3Di:
DPDDDFDPDADVPGDDDDDDDDDDPDFFKDKDKDWDADPPPVPRIDIDMDIDTDDDDWDWDKWKDFVPDTDDPPDDDDPDDDDLPDLWDKGKMKIFTQTQAKDFQDDPVSDDQDDDVSLQKDWPADWDGIAHHGGMTMTIMTGHNNSDNPPDDDD

Mean predicted aligned error: 9.22 Å

InterPro domains:
  IPR013783 Immunoglobulin-like fold [G3DSA:2.60.40.10] (66-154)